Protein AF-A0A954XS11-F1 (afdb_monomer)

Solvent-accessible surface area (backbone atoms only — not comparable to full-atom values): 9995 Å² total; per-residue (Å²): 137,89,80,83,88,90,86,83,86,83,83,88,81,88,88,78,91,76,84,79,84,72,90,68,81,86,70,76,86,65,77,76,50,71,67,50,45,52,52,48,24,54,48,41,27,51,52,23,61,74,69,65,66,64,67,40,63,63,93,52,41,78,56,59,80,75,51,60,97,74,78,50,47,64,32,32,42,83,58,89,58,48,42,76,80,45,76,45,50,32,31,74,73,72,75,58,48,94,88,48,96,40,32,35,61,68,58,45,48,55,54,48,31,55,46,34,66,79,39,62,81,39,23,32,24,26,35,40,65,58,99,55,37,35,30,37,27,37,28,38,73,48,78,80,78,73,75,76,79,71,75,85,82,76,83,78,93,129

Mean predicted aligned error: 15.3 Å

Sequence (158 aa):
MHQSCLLGRPAATSSPLLVWRLGGTLHTTGMMSLEQIVALNAKIAAEARQAGTEPYVPRCADEVDDYPPFPFPNLGQVPTGYEVTDRFFVDKTGLGRSSEPALTIEQFRTLLYDHITDHPDHAFAIVEEGPFQVVVGALRRVREDVEHILGDGSHPDV

Foldseek 3Di:
DDDDDDDDDDDDDDDDDDDDPDPDDPPPPDFDDPVRQLVVLVVLLVVCVVVVPDFAQDQALVVLVVDDLDPTAANSADDPQKDFPDKAKAFPVQPDDPPDPHDHSVRVSVVSSVCCVVPNQWTWHFNGDDPGITIITTIHGHPPPPPPPPPPPDDDDD

Secondary structure (DSSP, 8-state):
---------------------------------HHHHHHHHHHHHHHHHHHTPPPB--S-GGGGGG--S--S-B-SSPPTTEEEEEEEEEESSS---TTSSSBPHHHHHHHHHHHHHH-TT-EEEEEEE-SSEEEEEEEEEPP---------------

Nearest PDB structures (foldseek):
  1kvd-assembly1_B  TM=2.793E-01  e=3.039E+00  Millerozyma farinosa
  8qsz-assembly1_A  TM=2.306E-01  e=6.823E+00  Schizosaccharomyces pombe

Radius of gyration: 25.41 Å; Cα contacts (8 Å, |Δi|>4): 194; chains: 1; bounding box: 68×74×72 Å

Structure (mmCIF, N/CA/C/O backbone):
data_AF-A0A954XS11-F1
#
_entry.id   AF-A0A954XS11-F1
#
loop_
_atom_site.group_PDB
_atom_site.id
_atom_site.type_symbol
_atom_site.label_atom_id
_atom_site.label_alt_id
_atom_site.label_comp_id
_atom_site.label_asym_id
_atom_site.label_entity_id
_atom_site.label_seq_id
_atom_site.pdbx_PDB_ins_code
_atom_site.Cartn_x
_atom_site.Cartn_y
_atom_site.Cartn_z
_atom_site.occupancy
_atom_site.B_iso_or_equiv
_atom_site.auth_seq_id
_atom_site.auth_comp_id
_atom_site.auth_asym_id
_atom_site.auth_atom_id
_atom_site.pdbx_PDB_model_num
ATOM 1 N N . MET A 1 1 ? 12.325 7.626 -43.465 1.00 42.88 1 MET A N 1
ATOM 2 C CA . MET A 1 1 ? 11.854 8.978 -43.839 1.00 42.88 1 MET A CA 1
ATOM 3 C C . MET A 1 1 ? 11.053 9.482 -42.636 1.00 42.88 1 MET A C 1
ATOM 5 O O . MET A 1 1 ? 9.934 9.035 -42.483 1.00 42.88 1 MET A O 1
ATOM 9 N N . HIS A 1 2 ? 11.597 10.092 -41.578 1.00 44.56 2 HIS A N 1
ATOM 10 C CA . HIS A 1 2 ? 12.439 11.293 -41.428 1.00 44.56 2 HIS A CA 1
ATOM 11 C C . HIS A 1 2 ? 11.833 12.573 -42.034 1.00 44.56 2 HIS A C 1
ATOM 13 O O . HIS A 1 2 ? 12.048 12.841 -43.210 1.00 44.56 2 HIS A O 1
ATOM 19 N N . GLN A 1 3 ? 11.131 13.344 -41.193 1.00 45.38 3 GLN A N 1
ATOM 20 C CA . GLN A 1 3 ? 10.975 14.814 -41.191 1.00 45.38 3 GLN A CA 1
ATOM 21 C C . GLN A 1 3 ? 10.683 15.198 -39.719 1.00 45.38 3 GLN A C 1
ATOM 23 O O . GLN A 1 3 ? 9.683 14.744 -39.177 1.00 45.38 3 GLN A O 1
ATOM 28 N N . SER A 1 4 ? 11.648 15.698 -38.931 1.00 46.12 4 SER A N 1
ATOM 29 C CA . SER A 1 4 ? 12.120 17.101 -38.799 1.00 46.12 4 SER A CA 1
ATOM 30 C C . SER A 1 4 ? 10.979 18.077 -38.477 1.00 46.12 4 SER A C 1
ATOM 32 O O . SER A 1 4 ? 10.102 18.260 -39.308 1.00 46.12 4 SER A O 1
ATOM 34 N N . CYS A 1 5 ? 10.850 18.574 -37.238 1.00 40.94 5 CYS A N 1
ATOM 35 C CA . CYS A 1 5 ? 11.607 19.672 -36.588 1.00 40.94 5 CYS A CA 1
ATOM 36 C C . CYS A 1 5 ? 11.342 21.064 -37.190 1.00 40.94 5 CYS A C 1
ATOM 38 O O . CYS A 1 5 ? 11.374 21.185 -38.409 1.00 40.94 5 CYS A O 1
ATOM 40 N N . LEU A 1 6 ? 11.263 22.079 -36.295 1.00 43.34 6 LEU A N 1
ATOM 41 C CA . LEU A 1 6 ? 11.177 23.556 -36.476 1.00 43.34 6 LEU A CA 1
ATOM 42 C C . LEU A 1 6 ? 9.751 24.112 -36.258 1.00 43.34 6 LEU A C 1
ATOM 44 O O . LEU A 1 6 ? 8.813 23.562 -36.807 1.00 43.34 6 LEU A O 1
ATOM 48 N N . LEU A 1 7 ? 9.435 25.178 -35.509 1.00 42.59 7 LEU A N 1
ATOM 49 C CA . LEU A 1 7 ? 10.075 26.259 -34.727 1.00 42.59 7 LEU A CA 1
ATOM 50 C C . LEU A 1 7 ? 8.954 26.748 -33.756 1.00 42.59 7 LEU A C 1
ATOM 52 O O . LEU A 1 7 ? 7.784 26.550 -34.047 1.00 42.59 7 LEU A O 1
ATOM 56 N N . GLY A 1 8 ? 9.163 27.364 -32.595 1.00 39.72 8 GLY A N 1
ATOM 57 C CA . GLY A 1 8 ? 10.029 28.500 -32.330 1.00 39.72 8 GLY A CA 1
ATOM 58 C C . GLY A 1 8 ? 9.755 29.068 -30.929 1.00 39.72 8 GLY A C 1
ATOM 59 O O . GLY A 1 8 ? 8.632 29.056 -30.429 1.00 39.72 8 GLY A O 1
ATOM 60 N N . ARG A 1 9 ? 10.823 29.555 -30.299 1.00 49.69 9 ARG A N 1
ATOM 61 C CA . ARG A 1 9 ? 10.798 30.363 -29.073 1.00 49.69 9 ARG A CA 1
ATOM 62 C C . ARG A 1 9 ? 10.402 31.799 -29.423 1.00 49.69 9 ARG A C 1
ATOM 64 O O . ARG A 1 9 ? 10.846 32.294 -30.458 1.00 49.69 9 ARG A O 1
ATOM 71 N N . PRO A 1 10 ? 9.746 32.513 -28.502 1.00 49.75 10 PRO A N 1
ATOM 72 C CA . PRO A 1 10 ? 10.093 33.915 -28.306 1.00 49.75 10 PRO A CA 1
ATOM 73 C C . PRO A 1 10 ? 10.616 34.208 -26.897 1.00 49.75 10 PRO A C 1
ATOM 75 O O . PRO A 1 10 ? 10.339 33.515 -25.920 1.00 49.75 10 PRO A O 1
ATOM 78 N N . ALA A 1 11 ? 11.466 35.230 -26.869 1.00 40.94 11 ALA A N 1
ATOM 79 C CA . ALA A 1 11 ? 12.272 35.701 -25.761 1.00 40.94 11 ALA A CA 1
ATOM 80 C C . ALA A 1 11 ? 11.508 36.630 -24.801 1.00 40.94 11 ALA A C 1
ATOM 82 O O . ALA A 1 11 ? 10.435 37.147 -25.100 1.00 40.94 11 ALA A O 1
ATOM 83 N N . ALA A 1 12 ? 12.136 36.827 -23.644 1.00 45.06 12 ALA A N 1
ATOM 84 C CA . ALA A 1 12 ? 11.700 37.587 -22.484 1.00 45.06 12 ALA A CA 1
ATOM 85 C C . ALA A 1 12 ? 11.483 39.094 -22.718 1.00 45.06 12 ALA A C 1
ATOM 87 O O . ALA A 1 12 ? 12.236 39.733 -23.444 1.00 45.06 12 ALA A O 1
ATOM 88 N N . THR A 1 13 ? 10.528 39.660 -21.975 1.00 41.72 13 THR A N 1
ATOM 89 C CA . THR A 1 13 ? 10.452 41.063 -21.509 1.00 41.72 13 THR A CA 1
ATOM 90 C C . THR A 1 13 ? 9.597 41.048 -20.226 1.00 41.72 13 THR A C 1
ATOM 92 O O . THR A 1 13 ? 8.490 40.533 -20.240 1.00 41.72 13 THR A O 1
ATOM 95 N N . SER A 1 14 ? 10.178 41.236 -19.038 1.00 38.34 14 SER A N 1
ATOM 96 C CA . SER A 1 14 ? 10.451 42.497 -18.319 1.00 38.34 14 SER A CA 1
ATOM 97 C C . SER A 1 14 ? 9.292 42.972 -17.420 1.00 38.34 14 SER A C 1
ATOM 99 O O . SER A 1 14 ? 8.182 43.176 -17.902 1.00 38.34 14 SER A O 1
ATOM 101 N N . SER A 1 15 ? 9.633 43.263 -16.150 1.00 40.88 15 SER A N 1
ATOM 102 C CA . SER A 1 15 ? 8.860 43.902 -15.051 1.00 40.88 15 SER A CA 1
ATOM 103 C C . SER A 1 15 ? 8.294 42.971 -13.963 1.00 40.88 15 SER A C 1
ATOM 105 O O . SER A 1 15 ? 7.847 41.870 -14.262 1.00 40.88 15 SER A O 1
ATOM 107 N N . PRO A 1 16 ? 8.163 43.447 -12.710 1.00 45.38 16 PRO A N 1
ATOM 108 C CA . PRO A 1 16 ? 9.193 44.049 -11.867 1.00 45.38 16 PRO A CA 1
ATOM 109 C C . PRO A 1 16 ? 9.366 43.276 -10.540 1.00 45.38 16 PRO A C 1
ATOM 111 O O . PRO A 1 16 ? 8.488 42.545 -10.088 1.00 45.38 16 PRO A O 1
ATOM 114 N N . LEU A 1 17 ? 10.523 43.475 -9.904 1.00 42.81 17 LEU A N 1
ATOM 115 C CA . LEU A 1 17 ? 10.879 42.970 -8.577 1.00 42.81 17 LEU A CA 1
ATOM 116 C C . LEU A 1 17 ? 9.853 43.414 -7.521 1.00 42.81 17 LEU A C 1
ATOM 118 O O . LEU A 1 17 ? 9.879 44.558 -7.068 1.00 42.81 17 LEU A O 1
ATOM 122 N N . LEU A 1 18 ? 8.981 42.496 -7.096 1.00 38.34 18 LEU A N 1
ATOM 123 C CA . LEU A 1 18 ? 8.218 42.646 -5.863 1.00 38.34 18 LEU A CA 1
ATOM 124 C C . LEU A 1 18 ? 9.068 42.088 -4.716 1.00 38.34 18 LEU A C 1
ATOM 126 O O . LEU A 1 18 ? 9.217 40.877 -4.553 1.00 38.34 18 LEU A O 1
ATOM 130 N N . VAL A 1 19 ? 9.658 42.993 -3.938 1.00 43.06 19 VAL A N 1
ATOM 131 C CA . VAL A 1 19 ? 10.283 42.674 -2.654 1.00 43.06 19 VAL A CA 1
ATOM 132 C C . VAL A 1 19 ? 9.175 42.202 -1.706 1.00 43.06 19 VAL A C 1
ATOM 134 O O . VAL A 1 19 ? 8.378 42.991 -1.204 1.00 43.06 19 VAL A O 1
ATOM 137 N N . TRP A 1 20 ? 9.100 40.893 -1.476 1.00 38.66 20 TRP A N 1
ATOM 138 C CA . TRP A 1 20 ? 8.335 40.341 -0.364 1.00 38.66 20 TRP A CA 1
ATOM 139 C C . TRP A 1 20 ? 9.215 40.383 0.877 1.00 38.66 20 TRP A C 1
ATOM 141 O O . TRP A 1 20 ? 10.106 39.562 1.080 1.00 38.66 20 TRP A O 1
ATOM 151 N N . ARG A 1 21 ? 8.964 41.385 1.716 1.00 46.41 21 ARG A N 1
ATOM 152 C CA . ARG A 1 21 ? 9.466 41.434 3.085 1.00 46.41 21 ARG A CA 1
ATOM 153 C C . ARG A 1 21 ? 8.590 40.509 3.930 1.00 46.41 21 ARG A C 1
ATOM 155 O O . ARG A 1 21 ? 7.605 40.957 4.504 1.00 46.41 21 ARG A O 1
ATOM 162 N N . LEU A 1 22 ? 8.936 39.226 4.000 1.00 45.00 22 LEU A N 1
ATOM 163 C CA . LEU A 1 22 ? 8.368 38.315 4.994 1.00 45.00 22 LEU A CA 1
ATOM 164 C C . LEU A 1 22 ? 9.330 38.222 6.176 1.00 45.00 22 LEU A C 1
ATOM 166 O O . LEU A 1 22 ? 10.255 37.418 6.208 1.00 45.00 22 LEU A O 1
ATOM 170 N N . GLY A 1 23 ? 9.088 39.092 7.158 1.00 47.12 23 GLY A N 1
ATOM 171 C CA . GLY A 1 23 ? 9.365 38.733 8.539 1.00 47.12 23 GLY A CA 1
ATOM 172 C C . GLY A 1 23 ? 8.437 37.577 8.891 1.00 47.12 23 GLY A C 1
ATOM 173 O O . GLY A 1 23 ? 7.223 37.746 8.928 1.00 47.12 23 GLY A O 1
ATOM 174 N N . GLY A 1 24 ? 9.010 36.397 9.075 1.00 38.31 24 GLY A N 1
ATOM 175 C CA . GLY A 1 24 ? 8.284 35.188 9.416 1.00 38.31 24 GLY A CA 1
ATOM 176 C C . GLY A 1 24 ? 9.252 34.243 10.091 1.00 38.31 24 GLY A C 1
ATOM 177 O O . GLY A 1 24 ? 10.121 33.669 9.447 1.00 38.31 24 GLY A O 1
ATOM 178 N N . THR A 1 25 ? 9.138 34.191 11.410 1.00 41.75 25 THR A N 1
ATOM 179 C CA . THR A 1 25 ? 9.797 33.287 12.344 1.00 41.75 25 THR A CA 1
ATOM 180 C C . THR A 1 25 ? 10.091 31.927 11.712 1.00 41.75 25 THR A C 1
ATOM 182 O O . THR A 1 25 ? 9.181 31.276 11.199 1.00 41.75 25 THR A O 1
ATOM 185 N N . LEU A 1 26 ? 11.349 31.485 11.789 1.00 39.47 26 LEU A N 1
ATOM 186 C CA . LEU A 1 26 ? 11.725 30.091 11.572 1.00 39.47 26 LEU A CA 1
ATOM 187 C C . LEU A 1 26 ? 11.013 29.252 12.644 1.00 39.47 26 LEU A C 1
ATOM 189 O O . LEU A 1 26 ? 11.550 29.029 13.726 1.00 39.47 26 LEU A O 1
ATOM 193 N N . HIS A 1 27 ? 9.775 28.835 12.381 1.00 49.06 27 HIS A N 1
ATOM 194 C CA . HIS A 1 27 ? 9.211 27.692 13.075 1.00 49.06 27 HIS A CA 1
ATOM 195 C C . HIS A 1 27 ? 10.012 26.499 12.581 1.00 49.06 27 HIS A C 1
ATOM 197 O O . HIS A 1 27 ? 9.877 26.080 11.435 1.00 49.06 27 HIS A O 1
ATOM 203 N N . THR A 1 28 ? 10.895 26.005 13.443 1.00 45.81 28 THR A N 1
ATOM 204 C CA . THR A 1 28 ? 11.429 24.653 13.368 1.00 45.81 28 THR A CA 1
ATOM 205 C C . THR A 1 28 ? 10.275 23.730 12.995 1.00 45.81 28 THR A C 1
ATOM 207 O O . THR A 1 28 ? 9.363 23.542 13.800 1.00 45.81 28 THR A O 1
ATOM 210 N N . THR A 1 29 ? 10.284 23.219 11.763 1.00 51.91 29 THR A N 1
ATOM 211 C CA . THR A 1 29 ? 9.377 22.186 11.255 1.00 51.91 29 THR A CA 1
ATOM 212 C C . THR A 1 29 ? 9.696 20.900 12.012 1.00 51.91 29 THR A C 1
ATOM 214 O O . THR A 1 29 ? 10.378 20.004 11.526 1.00 51.91 29 THR A O 1
ATOM 217 N N . GLY A 1 30 ? 9.331 20.895 13.290 1.00 50.38 30 GLY A N 1
ATOM 218 C CA . GLY A 1 30 ? 9.521 19.794 14.206 1.00 50.38 30 GLY A CA 1
ATOM 219 C C . GLY A 1 30 ? 8.609 18.664 13.775 1.00 50.38 30 GLY A C 1
ATOM 220 O O . GLY A 1 30 ? 7.439 18.891 13.471 1.00 50.38 30 GLY A O 1
ATOM 221 N N . MET A 1 31 ? 9.189 17.470 13.716 1.00 55.75 31 MET A N 1
ATOM 222 C CA . MET A 1 31 ? 8.504 16.198 13.531 1.00 55.75 31 MET A CA 1
ATOM 223 C C . MET A 1 31 ? 7.121 16.212 14.190 1.00 55.75 31 MET A C 1
ATOM 225 O O . MET A 1 31 ? 7.004 16.573 15.363 1.00 55.75 31 MET A O 1
ATOM 229 N N . MET A 1 32 ? 6.087 15.823 13.438 1.00 59.41 32 MET A N 1
ATOM 230 C CA . MET A 1 32 ? 4.772 15.582 14.028 1.00 59.41 32 MET A CA 1
ATOM 231 C C . MET A 1 32 ? 4.930 14.607 15.202 1.00 59.41 32 MET A C 1
ATOM 233 O O . MET A 1 32 ? 5.632 13.603 15.082 1.00 59.41 32 MET A O 1
ATOM 237 N N . SER A 1 33 ? 4.302 14.911 16.337 1.00 76.88 33 SER A N 1
ATOM 238 C CA . SER A 1 33 ? 4.237 13.993 17.477 1.00 76.88 33 SER A CA 1
ATOM 239 C C . SER A 1 33 ? 3.600 12.671 17.038 1.00 76.88 33 SER A C 1
ATOM 241 O O . SER A 1 33 ? 2.735 12.655 16.159 1.00 76.88 33 SER A O 1
ATOM 243 N N . LEU A 1 34 ? 3.966 11.561 17.683 1.00 72.31 34 LEU A N 1
ATOM 244 C CA . LEU A 1 34 ? 3.318 10.263 17.474 1.00 72.31 34 LEU A CA 1
ATOM 245 C C . LEU A 1 34 ? 1.790 10.370 17.609 1.00 72.31 34 LEU A C 1
ATOM 247 O O . LEU A 1 34 ? 1.057 9.806 16.807 1.00 72.31 34 LEU A O 1
ATOM 251 N N . GLU A 1 35 ? 1.307 11.165 18.565 1.00 73.19 35 GLU A N 1
ATOM 252 C CA . GLU A 1 35 ? -0.124 11.424 18.760 1.00 73.19 35 GLU A CA 1
ATOM 253 C C . GLU A 1 35 ? -0.765 12.107 17.546 1.00 73.19 35 GLU A C 1
ATOM 255 O O . GLU A 1 35 ? -1.906 11.816 17.197 1.00 73.19 35 GLU A O 1
ATOM 260 N N . GLN A 1 36 ? -0.024 12.986 16.865 1.00 77.38 36 GLN A N 1
ATOM 261 C CA . GLN A 1 36 ? -0.488 13.641 15.643 1.00 77.38 36 GLN A CA 1
ATOM 262 C C . GLN A 1 36 ? -0.522 12.662 14.468 1.00 77.38 36 GLN A C 1
ATOM 264 O O . GLN A 1 36 ? -1.454 12.727 13.674 1.00 77.38 36 GLN A O 1
ATOM 269 N N . ILE A 1 37 ? 0.434 11.730 14.379 1.00 71.88 37 ILE A N 1
ATOM 270 C CA . ILE A 1 37 ? 0.434 10.659 13.368 1.00 71.88 37 ILE A CA 1
ATOM 271 C C . ILE A 1 37 ? -0.758 9.719 13.594 1.00 71.88 37 ILE A C 1
ATOM 273 O O . ILE A 1 37 ? -1.480 9.391 12.655 1.00 71.88 37 ILE A O 1
ATOM 277 N N . VAL A 1 38 ? -1.019 9.335 14.846 1.00 76.44 38 VAL A N 1
ATOM 278 C CA . VAL A 1 38 ? -2.184 8.512 15.208 1.00 76.44 38 VAL A CA 1
ATOM 279 C C . VAL A 1 38 ? -3.490 9.247 14.892 1.00 76.44 38 VAL A C 1
ATOM 281 O O . VAL A 1 38 ? -4.378 8.676 14.262 1.00 76.44 38 VAL A O 1
ATOM 284 N N . ALA A 1 39 ? -3.604 10.525 15.266 1.00 78.88 39 ALA A N 1
ATOM 285 C CA . ALA A 1 39 ? -4.785 11.337 14.975 1.00 78.88 39 ALA A CA 1
ATOM 286 C C . ALA A 1 39 ? -5.000 11.540 13.465 1.00 78.88 39 ALA A C 1
ATOM 288 O O . ALA A 1 39 ? -6.140 11.533 13.000 1.00 78.88 39 ALA A O 1
ATOM 289 N N . LEU A 1 40 ? -3.917 11.690 12.697 1.00 79.19 40 LEU A N 1
ATOM 290 C CA . LEU A 1 40 ? -3.965 11.800 11.243 1.00 79.19 40 LEU A CA 1
ATOM 291 C C . LEU A 1 40 ? -4.497 10.510 10.609 1.00 79.19 40 LEU A C 1
ATOM 293 O O . LEU A 1 40 ? -5.443 10.577 9.829 1.00 79.19 40 LEU A O 1
ATOM 297 N N . ASN A 1 41 ? -3.961 9.348 10.992 1.00 75.75 41 ASN A N 1
ATOM 298 C CA . ASN A 1 41 ? -4.443 8.057 10.493 1.00 75.75 41 ASN A CA 1
ATOM 299 C C . ASN A 1 41 ? -5.914 7.821 10.865 1.00 75.75 41 ASN A C 1
ATOM 301 O O . ASN A 1 41 ? -6.709 7.440 10.009 1.00 75.75 41 ASN A O 1
ATOM 305 N N . ALA A 1 42 ? -6.315 8.146 12.099 1.00 76.81 42 ALA A N 1
ATOM 306 C CA . ALA A 1 42 ? -7.709 8.044 12.528 1.00 76.81 42 ALA A CA 1
ATOM 307 C C . ALA A 1 42 ? -8.649 8.933 11.694 1.00 76.81 42 ALA A C 1
ATOM 309 O O . ALA A 1 42 ? -9.761 8.522 11.354 1.00 76.81 42 ALA A O 1
ATOM 310 N N . LYS A 1 43 ? -8.203 10.142 11.337 1.00 81.06 43 LYS A N 1
ATOM 311 C CA . LYS A 1 43 ? -8.961 11.053 10.477 1.00 81.06 43 LYS A CA 1
ATOM 312 C C . LYS A 1 43 ? -9.095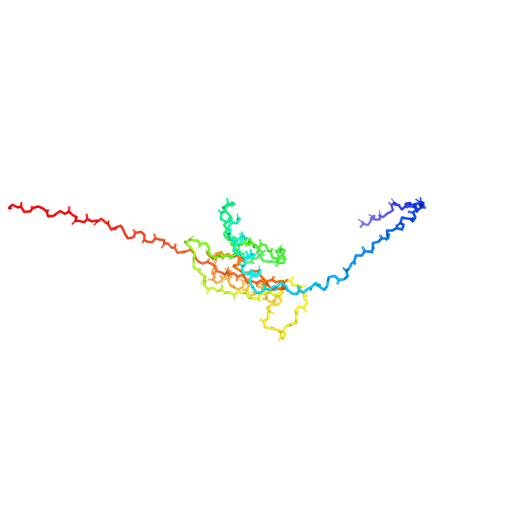 10.505 9.054 1.00 81.06 43 LYS A C 1
ATOM 314 O O . LYS A 1 43 ? -10.214 10.444 8.553 1.00 81.06 43 LYS A O 1
ATOM 319 N N . ILE A 1 44 ? -7.993 10.066 8.444 1.00 79.06 44 ILE A N 1
ATOM 320 C CA . ILE A 1 44 ? -7.989 9.468 7.097 1.00 79.06 44 ILE A CA 1
ATOM 321 C C . ILE A 1 44 ? -8.934 8.266 7.055 1.00 79.06 44 ILE A C 1
ATOM 323 O O . ILE A 1 44 ? -9.754 8.134 6.152 1.00 79.06 44 ILE A O 1
ATOM 327 N N . ALA A 1 45 ? -8.883 7.431 8.089 1.00 73.31 45 ALA A N 1
ATOM 328 C CA . ALA A 1 45 ? -9.724 6.258 8.212 1.00 73.31 45 ALA A CA 1
ATOM 329 C C . ALA A 1 45 ? -11.220 6.585 8.336 1.00 73.31 45 ALA A C 1
ATOM 331 O O . ALA A 1 45 ? -12.067 5.862 7.803 1.00 73.31 45 ALA A O 1
ATOM 332 N N . ALA A 1 46 ? -11.558 7.679 9.022 1.00 71.44 46 ALA A N 1
ATOM 333 C CA . ALA A 1 46 ? -12.925 8.179 9.093 1.00 71.44 46 ALA A CA 1
ATOM 334 C C . ALA A 1 46 ? -13.401 8.732 7.740 1.00 71.44 46 ALA A C 1
ATOM 336 O O . ALA A 1 46 ? -14.516 8.424 7.321 1.00 71.44 46 ALA A O 1
ATOM 337 N N . GLU A 1 47 ? -12.558 9.498 7.045 1.00 76.88 47 GLU A N 1
ATOM 338 C CA . GLU A 1 47 ? -12.853 10.061 5.721 1.00 76.88 47 GLU A CA 1
ATOM 339 C C . GLU A 1 47 ? -13.035 8.955 4.669 1.00 76.88 47 GLU A C 1
ATOM 341 O O . GLU A 1 47 ? -14.030 8.956 3.946 1.00 76.88 47 GLU A O 1
ATOM 346 N N . ALA A 1 48 ? -12.151 7.953 4.644 1.00 72.44 48 ALA A N 1
ATOM 347 C CA . ALA A 1 48 ? -12.251 6.803 3.747 1.00 72.44 48 ALA A CA 1
A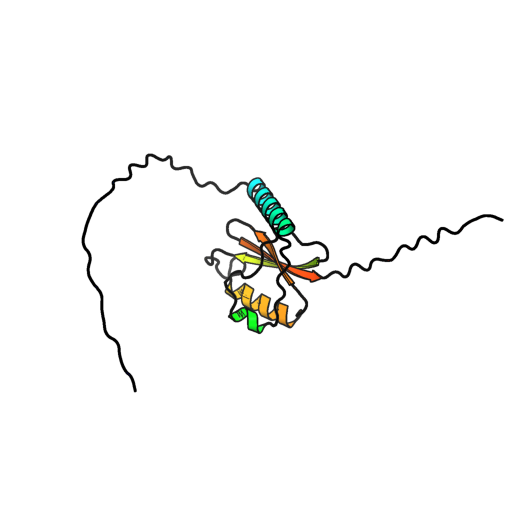TOM 348 C C . ALA A 1 48 ? -13.540 5.998 3.979 1.00 72.44 48 ALA A C 1
ATOM 350 O O . ALA A 1 48 ? -14.216 5.609 3.026 1.00 72.44 48 ALA A O 1
ATOM 351 N N . ARG A 1 49 ? -13.935 5.807 5.246 1.00 71.50 49 ARG A N 1
ATOM 352 C CA . ARG A 1 49 ? -15.201 5.144 5.594 1.00 71.50 49 ARG A CA 1
ATOM 353 C C . ARG A 1 49 ? -16.415 5.952 5.132 1.00 71.50 49 ARG A C 1
ATOM 355 O 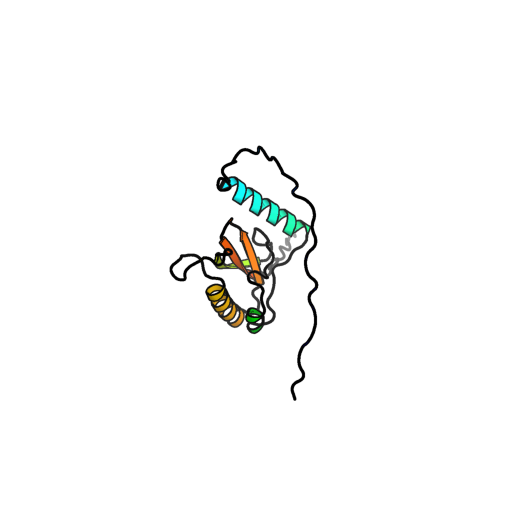O . ARG A 1 49 ? -17.374 5.364 4.646 1.00 71.50 49 ARG A O 1
ATOM 362 N N . GLN A 1 50 ? -16.385 7.278 5.275 1.00 70.94 50 GLN A N 1
ATOM 363 C CA . GLN A 1 50 ? -17.463 8.154 4.798 1.00 70.94 50 GLN A CA 1
ATOM 364 C C . GLN A 1 50 ? -17.567 8.170 3.271 1.00 70.94 50 GLN A C 1
ATOM 366 O O . GLN A 1 50 ? -18.671 8.232 2.737 1.00 70.94 50 GLN A O 1
ATOM 371 N N . ALA A 1 51 ? -16.432 8.092 2.577 1.00 74.25 51 ALA A N 1
ATOM 372 C CA . ALA A 1 51 ? -16.369 8.048 1.122 1.00 74.25 51 ALA A CA 1
ATOM 373 C C . ALA A 1 51 ? -16.720 6.670 0.531 1.00 74.25 51 ALA A C 1
ATOM 375 O O . ALA A 1 51 ? -16.904 6.566 -0.679 1.00 74.25 51 ALA A O 1
ATOM 376 N N . GLY A 1 52 ? -16.818 5.623 1.360 1.00 75.50 52 GLY A N 1
ATOM 377 C CA . GLY A 1 52 ? -17.015 4.251 0.889 1.00 75.50 52 GLY A CA 1
ATOM 378 C C . GLY A 1 52 ? -15.819 3.732 0.089 1.00 75.50 52 GLY A C 1
ATOM 379 O O . GLY A 1 52 ? -16.002 2.944 -0.833 1.00 75.50 52 GLY A O 1
ATOM 380 N N . THR A 1 53 ? -14.607 4.204 0.398 1.00 81.19 53 THR A N 1
ATOM 381 C CA . THR A 1 53 ? -13.393 3.799 -0.314 1.00 81.19 53 THR A CA 1
ATOM 382 C C . THR A 1 53 ? -13.094 2.330 -0.029 1.00 81.19 53 THR A C 1
ATOM 384 O O . THR A 1 53 ? -12.869 1.944 1.119 1.00 81.19 53 THR A O 1
ATOM 387 N N . GLU A 1 54 ? -13.079 1.511 -1.076 1.00 83.62 54 GLU A N 1
ATOM 388 C CA . GLU A 1 54 ? -12.780 0.083 -0.981 1.00 83.62 54 GLU A CA 1
ATOM 389 C C . GLU A 1 54 ? -11.285 -0.195 -1.211 1.00 83.62 54 GLU A C 1
ATOM 391 O O . GLU A 1 54 ? -10.624 0.568 -1.921 1.00 83.62 54 GLU A O 1
ATOM 396 N N . PRO A 1 55 ? -10.733 -1.281 -0.636 1.00 86.94 55 PRO A N 1
ATOM 397 C CA . PRO A 1 55 ? -9.429 -1.807 -1.024 1.00 86.94 55 PRO A CA 1
ATOM 398 C C . PRO A 1 55 ? -9.320 -2.023 -2.529 1.00 86.94 55 PRO A C 1
ATOM 400 O O . PRO A 1 55 ? -10.266 -2.465 -3.179 1.00 86.94 55 PRO A O 1
ATOM 403 N N . TYR A 1 56 ? -8.141 -1.763 -3.077 1.00 88.56 56 TYR A N 1
ATOM 404 C CA . 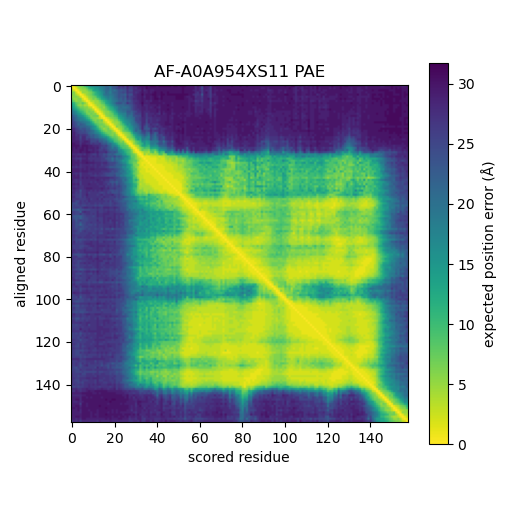TYR A 1 56 ? -7.899 -1.952 -4.496 1.00 88.56 56 TYR A CA 1
ATOM 405 C C . TYR A 1 56 ? -7.584 -3.420 -4.798 1.00 88.56 56 TYR A C 1
ATOM 407 O O . TYR A 1 56 ? -6.704 -4.000 -4.171 1.00 88.56 56 TYR A O 1
ATOM 415 N N . VAL A 1 57 ? -8.281 -4.017 -5.763 1.00 87.38 57 VAL A 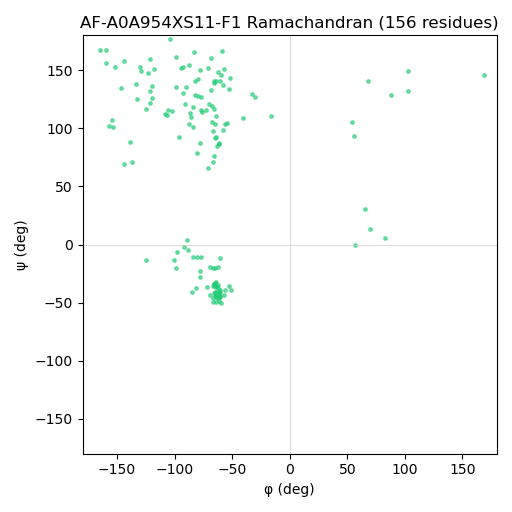N 1
ATOM 416 C CA . VAL A 1 57 ? -8.056 -5.402 -6.203 1.00 87.38 57 VAL A CA 1
ATOM 417 C C . VAL A 1 57 ? -7.369 -5.370 -7.573 1.00 87.38 57 VAL A C 1
ATOM 419 O O . VAL A 1 57 ? -8.009 -4.944 -8.540 1.00 87.38 57 VAL A O 1
ATOM 422 N N . PRO A 1 58 ? -6.092 -5.783 -7.673 1.00 86.94 58 PRO A N 1
ATOM 423 C CA . PRO A 1 58 ? -5.385 -5.904 -8.942 1.00 86.94 58 PRO A CA 1
ATOM 424 C C . PRO A 1 58 ? -6.090 -6.890 -9.869 1.00 86.94 58 PRO A C 1
ATOM 426 O O . PRO A 1 58 ? -6.632 -7.897 -9.417 1.00 86.94 58 PRO A O 1
ATOM 429 N N . ARG A 1 59 ? -6.064 -6.634 -11.179 1.00 84.12 59 ARG A N 1
ATOM 430 C CA . ARG A 1 59 ? -6.645 -7.569 -12.158 1.00 84.12 59 ARG A CA 1
ATOM 431 C C . ARG A 1 59 ? -5.695 -8.711 -12.492 1.00 84.12 59 ARG A C 1
ATOM 433 O O . ARG A 1 59 ? -6.147 -9.829 -12.727 1.00 84.12 59 ARG A O 1
ATOM 440 N N . CYS A 1 60 ? -4.400 -8.414 -12.564 1.00 82.69 60 CYS A N 1
ATOM 441 C CA . CYS A 1 60 ? -3.327 -9.372 -12.816 1.00 82.69 60 CYS A CA 1
ATOM 442 C C . CYS A 1 60 ? -1.975 -8.811 -12.350 1.00 82.69 60 CYS A C 1
ATOM 444 O O . CYS A 1 60 ? -1.850 -7.620 -12.066 1.00 82.69 60 CYS A O 1
ATOM 446 N N . ALA A 1 61 ? -0.957 -9.673 -12.285 1.00 83.81 61 ALA A N 1
ATOM 447 C CA . ALA A 1 61 ? 0.388 -9.286 -11.862 1.00 83.81 61 ALA A CA 1
ATOM 448 C C . ALA A 1 61 ? 1.060 -8.304 -12.843 1.00 83.81 61 ALA A C 1
ATOM 450 O O . ALA A 1 61 ? 1.739 -7.382 -12.402 1.00 83.81 61 ALA A O 1
ATOM 451 N N . ASP A 1 62 ? 0.803 -8.423 -14.152 1.00 85.50 62 ASP A N 1
ATOM 452 C CA . ASP A 1 62 ? 1.351 -7.508 -15.172 1.00 85.50 62 ASP A CA 1
ATOM 453 C C . ASP A 1 62 ? 0.893 -6.046 -14.998 1.00 85.50 62 ASP A C 1
ATOM 455 O O . ASP A 1 62 ? 1.536 -5.130 -15.497 1.00 85.50 62 ASP A O 1
ATOM 459 N N . GLU A 1 63 ? -0.195 -5.795 -14.258 1.00 85.62 63 GLU A N 1
ATOM 460 C CA . GLU A 1 63 ? -0.671 -4.432 -13.978 1.00 85.62 63 GLU A CA 1
ATOM 461 C C . GLU A 1 63 ? 0.332 -3.630 -13.120 1.00 85.62 63 GLU A C 1
ATOM 463 O O . GLU A 1 63 ? 0.326 -2.399 -13.129 1.00 85.62 63 GLU A O 1
ATOM 468 N N . VAL A 1 64 ? 1.233 -4.320 -12.406 1.00 82.81 64 VAL A N 1
ATOM 469 C CA . VAL A 1 64 ? 2.220 -3.712 -11.500 1.00 82.81 64 VAL A CA 1
ATOM 470 C C . VAL A 1 64 ? 3.230 -2.821 -12.229 1.00 82.81 64 VAL A C 1
ATOM 472 O O . VAL A 1 64 ? 3.677 -1.818 -11.660 1.00 82.81 64 VAL A O 1
ATOM 475 N N . ASP A 1 65 ? 3.580 -3.142 -13.476 1.00 82.19 65 ASP A N 1
ATOM 476 C CA . ASP A 1 65 ? 4.567 -2.382 -14.254 1.00 82.19 65 ASP A CA 1
ATOM 477 C C . ASP A 1 65 ? 4.090 -0.955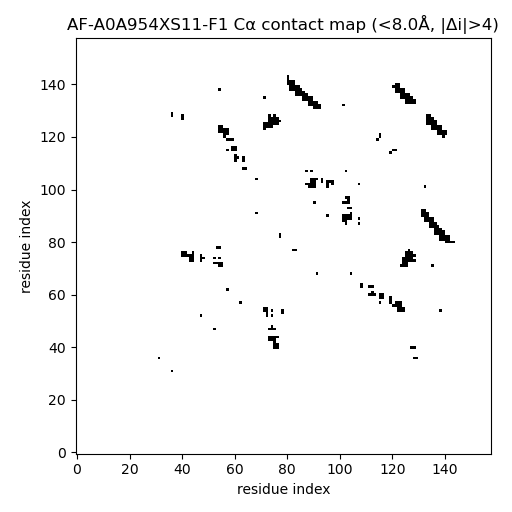 -14.569 1.00 82.19 65 ASP A C 1
ATOM 479 O O . ASP A 1 65 ? 4.882 -0.003 -14.545 1.00 82.19 65 ASP A O 1
ATOM 483 N N . ASP A 1 66 ? 2.781 -0.797 -14.776 1.00 84.19 66 ASP A N 1
ATOM 484 C CA . ASP A 1 66 ? 2.135 0.466 -15.137 1.00 84.19 66 ASP A CA 1
ATOM 485 C C . ASP A 1 66 ? 1.716 1.308 -13.921 1.00 84.19 66 ASP A C 1
ATOM 487 O O . ASP A 1 66 ? 1.250 2.445 -14.071 1.00 84.19 66 ASP A O 1
ATOM 491 N N . TYR A 1 67 ? 1.876 0.794 -12.697 1.00 81.31 67 TYR A N 1
ATOM 492 C CA . TYR A 1 67 ? 1.430 1.517 -11.514 1.00 81.31 67 TYR A CA 1
ATOM 493 C C . TYR A 1 67 ? 2.216 2.816 -11.285 1.00 81.31 67 TYR A C 1
ATOM 495 O O . TYR A 1 67 ? 3.448 2.845 -11.392 1.00 81.31 67 TYR A O 1
ATOM 503 N N . PRO A 1 68 ? 1.549 3.908 -10.857 1.00 80.94 68 PRO A N 1
ATOM 504 C CA . PRO A 1 68 ? 2.249 4.973 -10.149 1.00 80.94 68 PRO A CA 1
ATOM 505 C C . PRO A 1 68 ? 2.910 4.403 -8.875 1.00 80.94 68 PRO A C 1
ATOM 507 O O . PRO A 1 68 ? 2.587 3.296 -8.454 1.00 80.94 68 PRO A O 1
ATOM 510 N N . PRO A 1 69 ? 3.828 5.128 -8.216 1.00 75.69 69 PRO A N 1
ATOM 511 C CA . PRO A 1 69 ? 4.533 4.614 -7.036 1.00 75.69 69 PRO A CA 1
ATOM 512 C C . PRO A 1 69 ? 3.612 4.072 -5.931 1.00 75.69 69 PRO A C 1
ATOM 514 O O . PRO A 1 69 ? 3.942 3.076 -5.297 1.00 75.69 69 PRO A O 1
ATOM 517 N N . PHE A 1 70 ? 2.447 4.701 -5.735 1.00 78.25 70 PHE A N 1
ATOM 518 C CA . PHE A 1 70 ? 1.437 4.294 -4.758 1.00 78.25 70 PHE A CA 1
ATOM 519 C C . PHE A 1 70 ? 0.031 4.431 -5.370 1.00 78.25 70 PHE A C 1
ATOM 521 O O . PHE A 1 70 ? -0.573 5.498 -5.259 1.00 78.25 70 PHE A O 1
ATOM 528 N N . PRO A 1 71 ? -0.490 3.392 -6.051 1.00 82.88 71 PRO A N 1
ATOM 529 C CA . PRO A 1 71 ? -1.834 3.409 -6.637 1.00 82.88 71 PRO A CA 1
ATOM 530 C C . PRO A 1 71 ? -2.936 3.117 -5.609 1.00 82.88 71 PRO A C 1
ATOM 532 O O . PRO A 1 71 ? -4.119 3.255 -5.915 1.00 82.88 71 PRO A O 1
ATOM 535 N N . PHE A 1 72 ? -2.565 2.672 -4.406 1.00 88.31 72 PHE A N 1
ATOM 536 C CA . PHE A 1 72 ? -3.510 2.144 -3.432 1.00 88.31 72 PHE A CA 1
ATOM 537 C C . PHE A 1 72 ? -4.246 3.247 -2.675 1.00 88.31 72 PHE A C 1
ATOM 539 O O . PHE A 1 72 ? -3.634 4.245 -2.282 1.00 88.31 72 PHE A O 1
ATOM 546 N N . PRO A 1 73 ? -5.540 3.046 -2.386 1.00 86.56 73 PRO A N 1
ATOM 547 C CA . PRO A 1 73 ? -6.286 3.954 -1.536 1.00 86.56 73 PRO A CA 1
ATOM 548 C C . PRO A 1 73 ? -5.711 3.954 -0.118 1.00 86.56 73 PRO A C 1
ATOM 550 O O . PRO A 1 73 ? -5.355 2.903 0.427 1.00 86.56 73 PRO A O 1
ATOM 553 N N . ASN A 1 74 ? -5.654 5.138 0.496 1.00 88.38 74 ASN A N 1
ATOM 554 C CA . ASN A 1 74 ? -5.328 5.265 1.909 1.00 88.38 74 ASN A CA 1
ATOM 555 C C . ASN A 1 74 ? -6.591 5.112 2.753 1.00 88.38 74 ASN A C 1
ATOM 557 O O . ASN A 1 74 ? -7.477 5.965 2.733 1.00 88.38 74 ASN A O 1
ATOM 561 N N . LEU A 1 75 ? -6.661 3.991 3.469 1.00 85.75 75 LEU A N 1
ATOM 562 C CA . LEU A 1 75 ? -7.774 3.653 4.344 1.00 85.75 75 LEU A CA 1
ATOM 563 C C . LEU A 1 75 ? -7.463 3.941 5.813 1.00 85.75 75 LEU A C 1
ATOM 565 O O . LEU A 1 75 ? -8.386 3.901 6.619 1.00 85.75 75 LEU A O 1
ATOM 569 N N . GLY A 1 76 ? -6.198 4.180 6.183 1.00 82.88 76 GLY A N 1
ATOM 570 C CA . GLY A 1 76 ? -5.742 4.451 7.558 1.00 82.88 76 GLY A CA 1
ATOM 571 C C . GLY A 1 76 ? -6.081 3.375 8.608 1.00 82.88 76 GLY A C 1
ATOM 572 O O . GLY A 1 76 ? -5.778 3.548 9.787 1.00 82.88 76 GLY A O 1
ATOM 573 N N . GLN A 1 77 ? -6.761 2.299 8.205 1.00 82.56 77 GLN A N 1
ATOM 574 C CA . GLN A 1 77 ? -7.160 1.142 8.996 1.00 82.56 77 GLN A CA 1
ATOM 575 C C . GLN A 1 77 ? -7.576 -0.001 8.057 1.00 82.56 77 GLN A C 1
ATOM 577 O O . GLN A 1 77 ? -7.834 0.201 6.869 1.00 82.56 77 GLN A O 1
ATOM 582 N N . VAL A 1 78 ? -7.722 -1.199 8.617 1.00 82.81 78 VAL A N 1
ATOM 583 C CA . VAL A 1 78 ? -8.266 -2.363 7.906 1.00 82.81 78 VAL A CA 1
ATOM 584 C C . VAL A 1 78 ? -9.795 -2.241 7.810 1.00 82.81 78 VAL A C 1
ATOM 586 O O . VAL A 1 78 ? -10.441 -2.036 8.842 1.00 82.81 78 VAL A O 1
ATOM 589 N N . PRO A 1 79 ? -10.401 -2.351 6.614 1.00 81.88 79 PRO A N 1
ATOM 590 C CA . PRO A 1 79 ? -11.853 -2.313 6.473 1.00 81.88 79 PRO A CA 1
ATOM 591 C C . PRO A 1 79 ? -12.522 -3.580 7.021 1.00 81.88 79 PRO A C 1
ATOM 593 O O . PRO A 1 79 ? -11.949 -4.668 7.011 1.00 81.88 79 PRO A O 1
ATOM 596 N N . THR A 1 80 ? -13.767 -3.445 7.480 1.00 83.31 80 THR A N 1
ATOM 597 C CA . THR A 1 80 ? -14.581 -4.574 7.957 1.00 83.31 80 THR A CA 1
ATOM 598 C C . THR A 1 80 ? -14.796 -5.601 6.841 1.00 83.31 80 THR A C 1
ATOM 600 O O . THR A 1 80 ? -15.004 -5.230 5.688 1.00 83.31 80 THR A O 1
ATOM 603 N N . GLY A 1 81 ? -14.744 -6.893 7.181 1.00 85.12 81 GLY A N 1
ATOM 604 C CA . GLY A 1 81 ? -14.847 -7.989 6.208 1.00 85.12 81 GLY A CA 1
ATOM 605 C C . GLY A 1 81 ? -13.530 -8.325 5.501 1.00 85.12 81 GLY A C 1
ATOM 606 O O . GLY A 1 81 ? -13.515 -9.173 4.610 1.00 85.12 81 GLY A O 1
ATOM 607 N N . TYR A 1 82 ? -12.424 -7.691 5.899 1.00 88.25 82 TYR A N 1
ATOM 608 C CA . TYR A 1 82 ? -11.083 -8.005 5.421 1.00 88.25 82 TYR A CA 1
ATOM 609 C C . TYR A 1 82 ? -10.149 -8.353 6.578 1.00 88.25 82 TYR A C 1
ATOM 611 O O . TYR A 1 82 ? -10.249 -7.814 7.678 1.00 88.25 82 TYR A O 1
ATOM 619 N N . GLU A 1 83 ? -9.210 -9.246 6.295 1.00 90.38 83 GLU A N 1
ATOM 620 C CA . GLU A 1 83 ? -8.118 -9.634 7.177 1.00 90.38 83 GLU A CA 1
ATOM 621 C C . GLU A 1 83 ? -6.794 -9.304 6.492 1.00 90.38 83 GLU A C 1
ATOM 623 O O . GLU A 1 83 ? -6.626 -9.561 5.300 1.00 90.38 83 GLU A O 1
ATOM 628 N N . VAL A 1 84 ? -5.852 -8.732 7.241 1.00 91.06 84 VAL A N 1
ATOM 629 C CA . VAL A 1 84 ? -4.504 -8.469 6.728 1.00 91.06 84 VAL A CA 1
ATOM 630 C C . VAL A 1 84 ? -3.722 -9.772 6.721 1.00 91.06 84 VAL A C 1
ATOM 632 O O . VAL A 1 84 ? -3.453 -10.313 7.791 1.00 91.06 84 VAL A O 1
ATOM 635 N N . THR A 1 85 ? -3.336 -10.247 5.538 1.00 91.25 85 THR A N 1
ATOM 636 C CA . THR A 1 85 ? -2.451 -11.412 5.409 1.00 91.25 85 THR A CA 1
ATOM 637 C C . THR A 1 85 ? -0.993 -10.995 5.519 1.00 91.25 85 THR A C 1
ATOM 639 O O . THR A 1 85 ? -0.230 -11.635 6.233 1.00 91.25 85 THR A O 1
ATOM 642 N N . ASP A 1 86 ? -0.636 -9.866 4.897 1.00 92.38 86 ASP A N 1
ATOM 643 C CA . ASP A 1 86 ? 0.742 -9.384 4.809 1.00 92.38 86 ASP A CA 1
ATOM 644 C C . ASP A 1 86 ? 0.817 -7.861 4.895 1.00 92.38 86 ASP A C 1
ATOM 646 O O . ASP A 1 86 ? -0.153 -7.142 4.635 1.00 92.38 86 ASP A O 1
ATOM 650 N N . ARG A 1 87 ? 1.992 -7.358 5.284 1.00 92.81 87 ARG A N 1
ATOM 651 C CA . ARG A 1 87 ? 2.274 -5.924 5.407 1.00 92.81 87 ARG A CA 1
ATOM 652 C C . ARG A 1 87 ? 3.597 -5.589 4.740 1.00 92.81 87 ARG A C 1
ATOM 654 O O . ARG A 1 87 ? 4.637 -6.117 5.124 1.00 92.81 87 ARG A O 1
ATOM 661 N N . PHE A 1 88 ? 3.558 -4.641 3.816 1.00 90.50 88 PHE A N 1
ATOM 662 C CA . PHE A 1 88 ? 4.730 -4.123 3.125 1.00 90.50 88 PHE A CA 1
ATOM 663 C C . PHE A 1 88 ? 5.059 -2.731 3.658 1.00 90.50 88 PHE A C 1
ATOM 665 O O . PHE A 1 88 ? 4.271 -1.798 3.504 1.00 90.50 88 PHE A O 1
ATOM 672 N N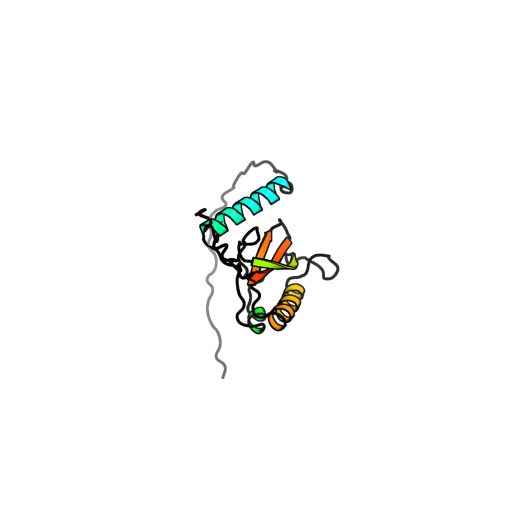 . PHE A 1 89 ? 6.222 -2.595 4.292 1.00 90.94 89 PHE A N 1
ATOM 673 C CA . PHE A 1 89 ? 6.764 -1.306 4.717 1.00 90.94 89 PHE A CA 1
ATOM 674 C C . PHE A 1 89 ? 7.548 -0.689 3.565 1.00 90.94 89 PHE A C 1
ATOM 676 O O . PHE A 1 89 ? 8.592 -1.217 3.189 1.00 90.94 89 PHE A O 1
ATOM 683 N N . VAL A 1 90 ? 7.059 0.421 3.018 1.00 87.69 90 VAL A N 1
ATOM 684 C CA . VAL A 1 90 ? 7.627 1.051 1.821 1.00 87.69 90 VAL A CA 1
ATOM 685 C C . VAL A 1 90 ? 8.046 2.482 2.135 1.00 87.69 90 VAL A C 1
ATOM 687 O O . VAL A 1 90 ? 7.286 3.254 2.726 1.00 87.69 90 VAL A O 1
ATOM 690 N N . ASP A 1 91 ? 9.260 2.855 1.735 1.00 86.44 91 ASP A N 1
ATOM 691 C CA . ASP A 1 91 ? 9.695 4.250 1.746 1.00 86.44 91 ASP A CA 1
ATOM 692 C C . ASP A 1 91 ? 8.984 5.014 0.620 1.00 86.44 91 ASP A C 1
ATOM 694 O O . ASP A 1 91 ? 9.189 4.735 -0.563 1.00 86.44 91 ASP A O 1
ATOM 698 N N . LYS A 1 92 ? 8.147 5.998 0.977 1.00 81.12 92 LYS A N 1
ATOM 699 C CA . LYS A 1 92 ? 7.451 6.828 -0.022 1.00 81.12 92 LYS A CA 1
ATOM 700 C C . LYS A 1 92 ? 8.293 7.988 -0.536 1.00 81.12 92 LYS A C 1
ATOM 702 O O . LYS A 1 92 ? 7.889 8.652 -1.488 1.00 81.12 92 LYS A O 1
ATOM 707 N N . THR A 1 93 ? 9.437 8.257 0.095 1.00 78.06 93 THR A N 1
ATOM 708 C CA . THR A 1 93 ? 10.319 9.354 -0.319 1.00 78.06 93 THR A CA 1
ATOM 709 C C . THR A 1 93 ? 11.152 9.000 -1.548 1.00 78.06 93 THR A C 1
ATOM 711 O O . THR A 1 93 ? 11.573 9.903 -2.270 1.00 78.06 93 THR A O 1
ATOM 714 N N . GLY A 1 94 ? 11.364 7.705 -1.809 1.00 70.56 94 GLY A N 1
ATOM 715 C CA . GLY A 1 94 ? 12.214 7.223 -2.895 1.00 70.56 94 GLY A CA 1
ATOM 716 C C . GLY A 1 94 ? 13.701 7.494 -2.652 1.00 70.56 94 GLY A C 1
ATOM 717 O O . GLY A 1 94 ? 14.500 7.396 -3.581 1.00 70.56 94 GLY A O 1
ATOM 718 N N . LEU A 1 95 ? 14.072 7.865 -1.423 1.00 69.75 95 LEU A N 1
ATOM 719 C CA . LEU A 1 95 ? 15.454 8.110 -1.007 1.00 69.75 95 LEU A CA 1
ATOM 720 C C . LEU A 1 95 ? 16.061 6.894 -0.297 1.00 69.75 95 LEU A C 1
ATOM 722 O O . LEU A 1 95 ? 17.260 6.901 -0.003 1.00 69.75 95 LEU A O 1
ATOM 726 N N . GLY A 1 96 ? 15.240 5.870 -0.045 1.00 65.88 96 GLY A N 1
ATOM 727 C CA . GLY A 1 96 ? 15.643 4.624 0.580 1.00 65.88 96 GLY A CA 1
ATOM 728 C C . GLY A 1 96 ? 16.756 3.896 -0.178 1.00 65.88 96 GLY A C 1
ATOM 729 O O . GLY A 1 96 ? 16.741 3.781 -1.406 1.00 65.88 96 GLY A O 1
ATOM 730 N N . ARG A 1 97 ? 17.730 3.364 0.557 1.00 68.25 97 ARG A N 1
ATOM 731 C CA . ARG A 1 97 ? 18.746 2.433 0.051 1.00 68.25 97 ARG A CA 1
ATOM 732 C C . ARG A 1 97 ? 18.301 0.999 0.301 1.00 68.25 97 ARG A C 1
ATOM 734 O O . ARG A 1 97 ? 17.678 0.703 1.309 1.00 68.25 97 ARG A O 1
ATOM 741 N N . SER A 1 98 ? 18.740 0.071 -0.544 1.00 64.19 98 SER A N 1
ATOM 742 C CA . SER A 1 98 ? 18.427 -1.365 -0.418 1.00 64.19 98 SER A CA 1
ATOM 743 C C . SER A 1 98 ? 18.900 -2.028 0.886 1.00 64.19 98 SER A C 1
ATOM 745 O O . SER A 1 98 ? 18.521 -3.160 1.163 1.00 64.19 98 SER A O 1
ATOM 747 N N . SER A 1 99 ? 19.746 -1.354 1.672 1.00 70.81 99 SER A N 1
ATOM 748 C CA . SER A 1 99 ? 20.197 -1.807 2.996 1.00 70.81 99 SER A CA 1
ATOM 749 C C . SER A 1 99 ? 19.328 -1.294 4.151 1.00 70.81 99 SER A C 1
ATOM 751 O O . SER A 1 99 ? 19.630 -1.588 5.306 1.00 70.81 99 SER A O 1
ATOM 753 N N . GLU A 1 100 ? 18.305 -0.487 3.869 1.00 72.19 100 GLU A N 1
ATOM 754 C CA . GLU A 1 100 ? 17.393 0.056 4.874 1.00 72.19 100 GLU A CA 1
ATOM 755 C C . GLU A 1 100 ? 16.223 -0.904 5.150 1.00 72.19 100 GLU A C 1
ATOM 757 O O . GLU A 1 100 ? 15.876 -1.723 4.301 1.00 72.19 100 GLU A O 1
ATOM 762 N N . PRO A 1 101 ? 15.611 -0.839 6.347 1.00 74.56 101 PRO A N 1
ATOM 763 C CA . PRO A 1 101 ? 14.511 -1.730 6.726 1.00 74.56 101 PRO A CA 1
ATOM 764 C C . PRO A 1 101 ? 13.207 -1.475 5.952 1.00 74.56 101 PRO A C 1
ATOM 766 O O . PRO A 1 101 ? 12.338 -2.342 5.942 1.00 74.56 101 PRO A O 1
ATOM 769 N N . ALA A 1 102 ? 13.051 -0.299 5.336 1.00 81.62 102 ALA A N 1
ATOM 770 C CA . ALA A 1 102 ? 11.919 0.010 4.470 1.00 81.62 102 ALA A CA 1
ATOM 771 C C . ALA A 1 102 ? 12.247 -0.375 3.022 1.00 81.62 102 ALA A C 1
ATOM 773 O O . ALA A 1 102 ? 13.332 -0.069 2.527 1.00 81.62 102 ALA A O 1
ATOM 774 N N . LEU A 1 103 ? 11.295 -1.012 2.343 1.00 85.81 103 LEU A N 1
ATOM 775 C CA . LEU A 1 103 ? 11.430 -1.406 0.946 1.00 85.81 103 LEU A CA 1
ATOM 776 C C . LEU A 1 103 ? 11.519 -0.168 0.056 1.00 85.81 103 LEU A C 1
ATOM 778 O O . LEU A 1 103 ? 10.763 0.795 0.229 1.00 85.81 103 LEU A O 1
ATOM 782 N N . THR A 1 104 ? 12.400 -0.221 -0.941 1.00 87.81 104 THR A N 1
ATOM 783 C CA . THR A 1 104 ? 12.336 0.726 -2.056 1.00 87.81 104 THR A CA 1
ATOM 784 C C . THR A 1 104 ? 11.091 0.452 -2.900 1.00 87.81 104 THR A C 1
ATOM 786 O O . THR A 1 104 ? 10.536 -0.648 -2.883 1.00 87.81 104 THR A O 1
ATOM 789 N N . ILE A 1 105 ? 10.664 1.440 -3.690 1.00 85.56 105 ILE A N 1
ATOM 790 C CA . ILE A 1 105 ? 9.523 1.287 -4.609 1.00 85.56 105 ILE A CA 1
ATOM 791 C C . ILE A 1 105 ? 9.748 0.106 -5.570 1.00 85.56 105 ILE A C 1
ATOM 793 O O . ILE A 1 105 ? 8.821 -0.653 -5.832 1.00 85.56 105 ILE A O 1
ATOM 797 N N . GLU A 1 106 ? 10.975 -0.085 -6.060 1.00 85.88 106 GLU A N 1
ATOM 798 C CA . GLU A 1 106 ? 11.313 -1.198 -6.958 1.00 85.88 106 GLU A CA 1
ATOM 799 C C . GLU A 1 106 ? 11.218 -2.556 -6.252 1.00 85.88 106 GLU A C 1
ATOM 801 O O . GLU A 1 106 ? 10.586 -3.470 -6.773 1.00 85.88 106 GLU A O 1
ATOM 806 N N . GLN A 1 107 ? 11.772 -2.677 -5.039 1.00 87.81 107 GLN A N 1
ATOM 807 C CA . GLN A 1 107 ? 11.672 -3.909 -4.246 1.00 87.81 107 GLN A CA 1
ATOM 808 C C . GLN A 1 107 ? 10.218 -4.245 -3.915 1.00 87.81 107 GLN A C 1
ATOM 810 O O . GLN A 1 107 ? 9.806 -5.401 -3.988 1.00 87.81 107 GLN A O 1
ATOM 815 N N . PHE A 1 108 ? 9.433 -3.224 -3.577 1.00 89.50 108 PHE A N 1
ATOM 816 C CA . PHE A 1 108 ? 8.016 -3.380 -3.312 1.00 89.50 108 PHE A CA 1
ATOM 817 C C . PHE A 1 108 ? 7.245 -3.848 -4.554 1.00 89.50 108 PHE A C 1
ATOM 819 O O . PHE A 1 108 ? 6.420 -4.744 -4.425 1.00 89.50 108 PHE A O 1
ATOM 826 N N . ARG A 1 109 ? 7.543 -3.329 -5.755 1.00 89.31 109 ARG A N 1
ATOM 827 C CA . ARG A 1 109 ? 6.924 -3.807 -7.006 1.00 89.31 109 ARG A CA 1
ATOM 828 C C . ARG A 1 109 ? 7.207 -5.280 -7.271 1.00 89.31 109 ARG A C 1
ATOM 830 O O . ARG A 1 109 ? 6.286 -6.007 -7.615 1.00 89.31 109 ARG A O 1
ATOM 837 N N . THR A 1 110 ? 8.448 -5.726 -7.083 1.00 89.56 110 THR A N 1
ATOM 838 C CA . THR A 1 110 ? 8.801 -7.143 -7.259 1.00 89.56 110 THR A CA 1
ATOM 839 C C . THR A 1 110 ? 8.025 -8.030 -6.288 1.00 89.56 110 THR A C 1
ATOM 841 O O . THR A 1 110 ? 7.380 -8.979 -6.718 1.00 89.56 110 THR A O 1
ATOM 844 N N . LEU A 1 111 ? 8.001 -7.675 -4.999 1.00 90.38 111 LEU A N 1
ATOM 845 C CA . LEU A 1 111 ? 7.237 -8.429 -4.001 1.00 90.38 111 LEU A CA 1
ATOM 846 C C . LEU A 1 111 ? 5.735 -8.414 -4.287 1.00 90.38 111 LEU A C 1
ATOM 848 O O . LEU A 1 111 ? 5.061 -9.417 -4.088 1.00 90.38 111 LEU A O 1
ATOM 852 N N . LEU A 1 112 ? 5.209 -7.287 -4.763 1.00 89.81 112 LEU A N 1
ATOM 853 C CA . LEU A 1 112 ? 3.807 -7.153 -5.128 1.00 89.81 112 LEU A CA 1
ATOM 854 C C . LEU A 1 112 ? 3.450 -8.034 -6.332 1.00 89.81 112 LEU A C 1
ATOM 856 O O . LEU A 1 112 ? 2.394 -8.659 -6.323 1.00 89.81 112 LEU A O 1
ATOM 860 N N . TYR A 1 113 ? 4.319 -8.101 -7.342 1.00 90.50 113 TYR A N 1
ATOM 861 C CA . TYR A 1 113 ? 4.138 -8.967 -8.506 1.00 90.50 113 TYR A CA 1
ATOM 862 C C . TYR A 1 113 ? 4.061 -10.442 -8.095 1.00 90.50 113 TYR A C 1
ATOM 864 O O . TYR A 1 113 ? 3.106 -11.135 -8.457 1.00 90.50 113 TYR A O 1
ATOM 872 N N . ASP A 1 114 ? 5.024 -10.899 -7.292 1.00 90.56 114 ASP A N 1
ATOM 873 C CA . ASP A 1 114 ? 5.057 -12.272 -6.781 1.00 90.56 114 ASP A CA 1
ATOM 874 C C . ASP A 1 114 ? 3.808 -12.558 -5.930 1.00 90.56 114 ASP A C 1
ATOM 876 O O . ASP A 1 114 ? 3.113 -13.550 -6.143 1.00 90.56 114 ASP A O 1
ATOM 880 N N . HIS A 1 115 ? 3.436 -11.625 -5.045 1.00 90.06 115 HIS A N 1
ATOM 881 C CA . HIS A 1 115 ? 2.263 -11.765 -4.180 1.00 90.06 115 HIS A CA 1
ATOM 882 C C . HIS A 1 115 ? 0.955 -11.867 -4.967 1.00 90.06 115 HIS A C 1
ATOM 884 O O . HIS A 1 115 ? 0.123 -12.714 -4.658 1.00 90.06 115 HIS A O 1
ATOM 890 N N . ILE A 1 116 ? 0.741 -11.016 -5.976 1.00 90.88 116 ILE A N 1
ATOM 891 C CA . ILE A 1 116 ? -0.467 -11.067 -6.819 1.00 90.88 116 ILE A CA 1
ATOM 892 C C . ILE A 1 116 ? -0.507 -12.372 -7.621 1.00 90.88 116 ILE A C 1
ATOM 894 O O . ILE A 1 116 ? -1.582 -12.933 -7.824 1.00 90.88 116 ILE A O 1
ATOM 898 N N . THR A 1 117 ? 0.654 -12.864 -8.057 1.00 89.44 117 THR A N 1
ATOM 899 C CA . THR A 1 117 ? 0.765 -14.135 -8.783 1.00 89.44 117 THR A CA 1
ATOM 900 C C . THR A 1 117 ? 0.351 -15.317 -7.905 1.00 89.44 117 THR A C 1
ATOM 902 O O . THR A 1 117 ? -0.420 -16.168 -8.350 1.00 89.44 117 THR A O 1
ATOM 905 N N . ASP A 1 118 ? 0.803 -15.344 -6.650 1.00 90.44 118 ASP A N 1
ATOM 906 C CA . ASP A 1 118 ? 0.477 -16.408 -5.693 1.00 90.44 118 ASP A CA 1
ATOM 907 C C . ASP A 1 118 ? -0.935 -16.262 -5.090 1.00 90.44 118 ASP A C 1
ATOM 909 O 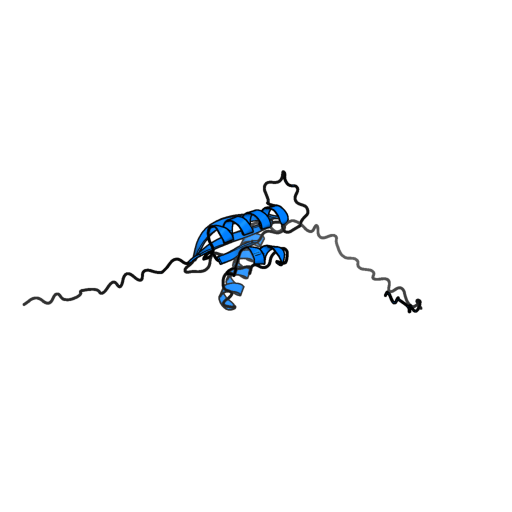O . ASP A 1 118 ? -1.575 -17.252 -4.714 1.00 90.44 118 ASP A O 1
ATOM 913 N N . HIS A 1 119 ? -1.446 -15.030 -5.012 1.00 90.19 119 HIS A N 1
ATOM 914 C CA . HIS A 1 119 ? -2.696 -14.672 -4.341 1.00 90.19 119 HIS A CA 1
ATOM 915 C C . HIS A 1 119 ? -3.543 -13.673 -5.159 1.00 90.19 119 HIS A C 1
ATOM 917 O O . HIS A 1 119 ? -3.720 -12.522 -4.745 1.00 90.19 119 HIS A O 1
ATOM 923 N N . PRO A 1 120 ? -4.140 -14.099 -6.288 1.00 88.06 120 PRO A N 1
ATOM 924 C CA . PRO A 1 120 ? -4.852 -13.202 -7.207 1.00 88.06 120 PRO A CA 1
ATOM 925 C C . PRO A 1 120 ? -6.133 -12.582 -6.623 1.00 88.06 120 PRO A C 1
ATOM 927 O O . PRO A 1 120 ? -6.593 -11.553 -7.106 1.00 88.06 120 PRO A O 1
ATOM 930 N N . ASP A 1 121 ? -6.707 -13.177 -5.573 1.00 87.75 121 ASP A N 1
ATOM 931 C CA . ASP A 1 121 ? -7.928 -12.686 -4.917 1.00 87.75 121 ASP A CA 1
ATOM 932 C C . ASP A 1 121 ? -7.655 -11.680 -3.777 1.00 87.75 121 ASP A C 1
ATOM 934 O O . ASP A 1 121 ? -8.579 -11.283 -3.059 1.00 87.75 121 ASP A O 1
ATOM 938 N N . HIS A 1 122 ? -6.393 -11.301 -3.545 1.00 91.25 122 HIS A N 1
ATOM 939 C CA . HIS A 1 122 ? -6.043 -10.345 -2.495 1.00 91.25 122 HIS A CA 1
ATOM 940 C C . HIS A 1 122 ? -6.250 -8.899 -2.958 1.00 91.25 122 HIS A C 1
ATOM 942 O O . HIS A 1 122 ? -5.941 -8.515 -4.084 1.00 91.25 122 HIS A O 1
ATOM 948 N N . ALA A 1 123 ? -6.749 -8.077 -2.039 1.00 91.50 123 ALA A N 1
ATOM 949 C CA . ALA A 1 123 ? -6.855 -6.638 -2.201 1.00 91.50 123 ALA A CA 1
ATOM 950 C C . ALA A 1 123 ? -5.695 -5.925 -1.496 1.00 91.50 123 ALA A C 1
ATOM 952 O O . ALA A 1 123 ? -5.065 -6.476 -0.600 1.00 91.50 123 ALA A O 1
ATOM 953 N N . PHE A 1 124 ? -5.431 -4.676 -1.852 1.00 92.31 124 PHE A N 1
ATOM 954 C CA . PHE A 1 124 ? -4.332 -3.885 -1.317 1.00 92.31 124 PHE A CA 1
ATOM 955 C C . PHE A 1 124 ? -4.817 -2.489 -0.936 1.00 92.31 124 PHE A C 1
ATOM 957 O O . PHE A 1 124 ? -5.599 -1.853 -1.648 1.00 92.31 124 PHE A O 1
ATOM 964 N N . ALA A 1 125 ? -4.346 -2.002 0.206 1.00 92.69 125 ALA A N 1
ATOM 965 C CA . ALA A 1 125 ? -4.645 -0.662 0.696 1.00 92.69 125 ALA A CA 1
ATOM 966 C C . ALA A 1 125 ? -3.503 -0.139 1.566 1.00 92.69 125 ALA A C 1
ATOM 968 O O . ALA A 1 125 ? -2.812 -0.920 2.222 1.00 92.69 125 ALA A O 1
ATOM 969 N N . ILE A 1 126 ? -3.334 1.182 1.629 1.00 91.38 126 ILE A N 1
ATOM 970 C CA . ILE A 1 126 ? -2.479 1.788 2.653 1.00 91.38 126 ILE A CA 1
ATOM 971 C C . ILE A 1 126 ? -3.264 1.754 3.966 1.00 91.38 126 ILE A C 1
ATOM 973 O O . ILE A 1 126 ? -4.320 2.378 4.092 1.00 91.38 126 ILE A O 1
ATOM 977 N N . VAL A 1 127 ? -2.759 0.978 4.923 1.00 89.56 127 VAL A N 1
ATOM 978 C CA . VAL A 1 127 ? -3.387 0.769 6.238 1.00 89.56 127 VAL A CA 1
ATOM 979 C C . VAL A 1 127 ? -2.767 1.644 7.320 1.00 89.56 127 VAL A C 1
ATOM 981 O O . VAL A 1 127 ? -3.401 1.881 8.341 1.00 89.56 127 VAL A O 1
ATOM 984 N N . GLU A 1 128 ? -1.555 2.144 7.094 1.00 88.25 128 GLU A N 1
ATOM 985 C CA . GLU A 1 128 ? -0.889 3.107 7.965 1.00 88.25 128 GLU A CA 1
ATOM 986 C C . GLU A 1 128 ? -0.032 4.044 7.114 1.00 88.25 128 GLU A C 1
ATOM 988 O O . GLU A 1 128 ? 0.708 3.602 6.230 1.00 88.25 128 GLU A O 1
ATOM 993 N N . GLU A 1 129 ? -0.117 5.342 7.387 1.00 86.81 129 GLU A N 1
ATOM 994 C CA . GLU A 1 129 ? 0.736 6.341 6.760 1.00 86.81 129 GLU A CA 1
ATOM 995 C C . GLU A 1 129 ? 1.568 7.085 7.811 1.00 86.81 129 GLU A C 1
ATOM 997 O O . GLU A 1 129 ? 1.049 7.667 8.768 1.00 86.81 129 GLU A O 1
ATOM 1002 N N . GLY A 1 130 ? 2.884 7.081 7.600 1.00 83.44 130 GLY A N 1
ATOM 1003 C CA . GLY A 1 130 ? 3.848 7.916 8.300 1.00 83.44 130 GLY A CA 1
ATOM 1004 C C . GLY A 1 130 ? 4.338 9.091 7.439 1.00 83.44 130 GLY A C 1
ATOM 1005 O O . GLY A 1 130 ? 4.005 9.216 6.255 1.00 83.44 130 GLY A O 1
ATOM 1006 N N . PRO A 1 131 ? 5.182 9.972 8.005 1.00 79.25 131 PRO A N 1
ATOM 1007 C CA . PRO A 1 131 ? 5.701 11.142 7.293 1.00 79.25 131 PRO A CA 1
ATOM 1008 C C . PRO A 1 131 ? 6.600 10.776 6.101 1.00 79.25 131 PRO A C 1
ATOM 1010 O O . PRO A 1 131 ? 6.575 11.466 5.085 1.00 79.25 131 PRO A O 1
ATOM 1013 N N . PHE A 1 132 ? 7.344 9.669 6.193 1.00 83.25 132 PHE A N 1
ATOM 1014 C CA . PHE A 1 132 ? 8.297 9.223 5.163 1.00 83.25 132 PHE A CA 1
ATOM 1015 C C . PHE A 1 132 ? 8.048 7.791 4.674 1.00 83.25 132 PHE A C 1
ATOM 1017 O O . PHE A 1 132 ? 8.574 7.385 3.645 1.00 83.25 132 PHE A O 1
ATOM 1024 N N . GLN A 1 133 ? 7.220 7.031 5.385 1.00 87.88 133 GLN A N 1
ATOM 1025 C CA . GLN A 1 133 ? 6.982 5.612 5.130 1.00 87.88 133 GLN A CA 1
ATOM 1026 C C . GLN A 1 133 ? 5.483 5.345 5.060 1.00 87.88 133 GLN A C 1
ATOM 1028 O O . GLN A 1 133 ? 4.692 6.068 5.669 1.00 87.88 133 GLN A O 1
ATOM 1033 N N . VAL A 1 134 ? 5.101 4.310 4.323 1.00 89.56 134 VAL A N 1
ATOM 1034 C CA . VAL A 1 134 ? 3.728 3.805 4.261 1.00 89.56 134 VAL A CA 1
ATOM 1035 C C . VAL A 1 134 ? 3.719 2.306 4.500 1.00 89.56 134 VAL A C 1
ATOM 1037 O O . VAL A 1 134 ? 4.666 1.604 4.142 1.00 89.56 134 VAL A O 1
ATOM 1040 N N . VAL A 1 135 ? 2.629 1.821 5.084 1.00 91.06 135 VAL A N 1
ATOM 1041 C CA . VAL A 1 135 ? 2.361 0.394 5.227 1.00 91.06 135 VAL A CA 1
ATOM 1042 C C . VAL A 1 135 ? 1.230 0.026 4.285 1.00 91.06 135 VAL A C 1
ATOM 1044 O O . VAL A 1 135 ? 0.084 0.440 4.482 1.00 91.06 135 VAL A O 1
ATOM 1047 N N . VAL A 1 136 ? 1.550 -0.766 3.266 1.00 91.94 136 VAL A N 1
ATOM 1048 C CA . VAL A 1 136 ? 0.555 -1.366 2.374 1.00 91.94 136 VAL A CA 1
ATOM 1049 C C . VAL A 1 136 ? 0.174 -2.727 2.942 1.00 91.94 136 VAL A C 1
ATOM 1051 O O . VAL A 1 136 ? 1.034 -3.582 3.138 1.00 91.94 136 VAL A O 1
ATOM 1054 N N . GLY A 1 137 ? -1.105 -2.925 3.245 1.00 93.19 137 GLY A N 1
ATOM 1055 C CA . GLY A 1 137 ? -1.636 -4.213 3.681 1.00 93.19 137 GLY A CA 1
ATOM 1056 C C . GLY A 1 137 ? -2.157 -5.015 2.495 1.00 93.19 137 GLY A C 1
ATOM 1057 O O . GLY A 1 137 ? -2.954 -4.483 1.721 1.00 93.19 137 GLY A O 1
ATOM 1058 N N . ALA A 1 138 ? -1.748 -6.281 2.383 1.00 93.38 138 ALA A N 1
ATOM 1059 C CA . ALA A 1 138 ? -2.462 -7.272 1.584 1.00 93.38 138 ALA A CA 1
ATOM 1060 C C . ALA A 1 138 ? -3.655 -7.780 2.397 1.00 93.38 138 ALA A C 1
ATOM 1062 O O . ALA A 1 138 ? -3.517 -8.174 3.556 1.00 93.38 138 ALA A O 1
ATOM 1063 N N . LEU A 1 139 ? -4.833 -7.729 1.797 1.00 91.81 139 LEU A N 1
ATOM 1064 C CA . LEU A 1 139 ? -6.118 -7.930 2.436 1.00 91.81 139 LEU A CA 1
ATOM 1065 C C . LEU A 1 139 ? -6.836 -9.092 1.767 1.00 91.81 139 LEU A C 1
ATOM 1067 O O . LEU A 1 139 ? -7.145 -9.049 0.577 1.00 91.81 139 LEU A O 1
ATOM 1071 N N . ARG A 1 140 ? -7.179 -10.105 2.552 1.00 91.94 140 ARG A N 1
ATOM 1072 C CA . ARG A 1 140 ? -8.054 -11.190 2.120 1.00 91.94 140 ARG A CA 1
ATOM 1073 C C . ARG A 1 140 ? -9.460 -10.929 2.629 1.00 91.94 140 ARG A C 1
ATOM 1075 O O . ARG A 1 140 ? -9.650 -10.588 3.796 1.00 91.94 140 ARG A O 1
ATOM 1082 N N . ARG A 1 141 ? -10.460 -11.121 1.771 1.00 88.12 141 ARG A N 1
ATOM 1083 C CA . ARG A 1 141 ? -11.862 -11.011 2.180 1.00 88.12 141 ARG A CA 1
ATOM 1084 C C . ARG A 1 141 ? -12.230 -12.178 3.096 1.00 88.12 141 ARG A C 1
ATOM 1086 O O . ARG A 1 141 ? -12.144 -13.337 2.692 1.00 88.12 141 ARG A O 1
ATOM 1093 N N . VAL A 1 142 ? -12.662 -11.871 4.312 1.00 85.75 142 VAL A N 1
ATOM 1094 C CA . VAL A 1 142 ? -13.236 -12.853 5.231 1.00 85.75 142 VAL A CA 1
ATOM 1095 C C . VAL A 1 142 ? -14.704 -12.966 4.856 1.00 85.75 142 VAL A C 1
ATOM 1097 O O . VAL A 1 142 ? -15.438 -11.977 4.890 1.00 85.75 142 VAL A O 1
ATOM 1100 N N . ARG A 1 143 ? -15.140 -14.153 4.432 1.00 72.19 143 ARG A N 1
ATOM 1101 C CA . ARG A 1 143 ? -16.575 -14.408 4.343 1.00 72.19 143 ARG A CA 1
ATOM 1102 C C . ARG A 1 143 ? -17.080 -14.374 5.777 1.00 72.19 143 ARG A C 1
ATOM 1104 O O . ARG A 1 143 ? -16.624 -15.159 6.599 1.00 72.19 143 ARG A O 1
ATOM 1111 N N . GLU A 1 144 ? -17.957 -13.430 6.092 1.00 60.09 144 GLU A N 1
ATOM 1112 C CA . GLU A 1 144 ? -18.777 -13.556 7.287 1.00 60.09 144 GLU A CA 1
ATOM 1113 C C . GLU A 1 144 ? -19.655 -14.784 7.046 1.00 60.09 144 GLU A C 1
ATOM 1115 O O . GLU A 1 144 ? -20.698 -14.701 6.396 1.00 60.09 144 GLU A O 1
ATOM 1120 N N . ASP A 1 145 ? -19.198 -15.951 7.497 1.00 50.25 145 ASP A N 1
ATOM 1121 C CA . ASP A 1 145 ? -20.093 -17.052 7.800 1.00 50.25 145 ASP A CA 1
ATOM 1122 C C . ASP A 1 145 ? -20.992 -16.523 8.916 1.00 50.25 145 ASP A C 1
ATOM 1124 O O . ASP A 1 145 ? -20.682 -16.606 10.104 1.00 50.25 145 ASP A O 1
ATOM 1128 N N . VAL A 1 146 ? -22.080 -15.861 8.514 1.00 53.84 146 VAL A N 1
ATOM 1129 C CA . VAL A 1 146 ? -23.212 -15.578 9.381 1.00 53.84 146 VAL A CA 1
ATOM 1130 C C . VAL A 1 146 ? -23.753 -16.950 9.739 1.00 53.84 146 VAL A C 1
ATOM 1132 O O . VAL A 1 146 ? -24.633 -17.487 9.067 1.00 53.84 146 VAL A O 1
ATOM 1135 N N . GLU A 1 147 ? -23.153 -17.552 10.763 1.00 49.59 147 GLU A N 1
ATOM 1136 C CA . GLU A 1 147 ? -23.707 -18.687 11.464 1.00 49.59 147 GLU A CA 1
ATOM 1137 C C . GLU A 1 147 ? -25.053 -18.188 11.971 1.00 49.59 147 GLU A C 1
ATOM 1139 O O . GLU A 1 147 ? -25.170 -17.369 12.886 1.00 49.59 147 GLU A O 1
ATOM 1144 N N . HIS A 1 148 ? -26.076 -18.550 11.210 1.00 49.59 148 HIS A N 1
ATOM 1145 C CA . HIS A 1 148 ? -27.448 -18.192 11.444 1.00 49.59 148 HIS A CA 1
ATOM 1146 C C . HIS A 1 148 ? -27.826 -18.879 12.753 1.00 49.59 148 HIS A C 1
ATOM 1148 O O . HIS A 1 148 ? -28.224 -20.042 12.760 1.00 49.59 148 HIS A O 1
ATOM 1154 N N . ILE A 1 149 ? -27.648 -18.168 13.871 1.00 55.38 149 ILE A N 1
ATOM 1155 C CA . ILE A 1 149 ? -28.229 -18.515 15.164 1.00 55.38 149 ILE A CA 1
ATOM 1156 C C . ILE A 1 149 ? -29.742 -18.365 14.989 1.00 55.38 149 ILE A C 1
ATOM 1158 O O . ILE A 1 149 ? -30.357 -17.380 15.394 1.00 55.38 149 ILE A O 1
ATOM 1162 N N . LEU A 1 150 ? -30.354 -19.340 14.320 1.00 59.75 150 LEU A N 1
ATOM 1163 C CA . LEU A 1 150 ? -31.754 -19.640 14.517 1.00 59.75 150 LEU A CA 1
ATOM 1164 C C . LEU A 1 150 ? -31.832 -20.171 15.937 1.00 59.75 150 LEU A C 1
ATOM 1166 O O . LEU A 1 150 ? -31.502 -21.321 16.215 1.00 59.75 150 LEU A O 1
ATOM 1170 N N . GLY A 1 151 ? -32.205 -19.276 16.847 1.00 53.53 151 GLY A N 1
ATOM 1171 C CA . GLY A 1 151 ? -32.698 -19.675 18.144 1.00 53.53 151 GLY A CA 1
ATOM 1172 C C . GLY A 1 151 ? -33.849 -20.643 17.924 1.00 53.53 151 GLY A C 1
ATOM 1173 O O . GLY A 1 151 ? -34.954 -20.224 17.583 1.00 53.53 151 GLY A O 1
ATOM 1174 N N . ASP A 1 152 ? -33.590 -21.928 18.149 1.00 57.62 152 ASP A N 1
ATOM 1175 C CA . ASP A 1 152 ? -34.620 -22.923 18.420 1.00 57.62 152 ASP A CA 1
ATOM 1176 C C . ASP A 1 152 ? -35.172 -22.642 19.827 1.00 57.62 152 ASP A C 1
ATOM 1178 O O . ASP A 1 152 ? -34.946 -23.338 20.812 1.00 57.62 152 ASP A O 1
ATOM 1182 N N . GLY A 1 153 ? -35.830 -21.489 19.944 1.00 61.50 153 GLY A N 1
ATOM 1183 C CA . GLY A 1 153 ? -36.706 -21.152 21.045 1.00 61.50 153 GLY A CA 1
ATOM 1184 C C . GLY A 1 153 ? -38.039 -21.827 20.782 1.00 61.50 153 GLY A C 1
ATOM 1185 O O . GLY A 1 153 ? -38.971 -21.198 20.291 1.00 61.50 153 GLY A O 1
ATOM 1186 N N . SER A 1 154 ? -38.127 -23.122 21.063 1.00 55.38 154 SER A N 1
ATOM 1187 C CA . SER A 1 154 ? -39.396 -23.849 21.115 1.00 55.38 154 SER A CA 1
ATOM 1188 C C . SER A 1 154 ? -39.351 -24.894 22.222 1.00 55.38 154 SER A C 1
ATOM 1190 O O . SER A 1 154 ? -39.367 -26.098 21.997 1.00 55.38 154 SER A O 1
ATOM 1192 N N . HIS A 1 155 ? -39.335 -24.393 23.456 1.00 63.97 155 HIS A N 1
ATOM 1193 C CA . HIS A 1 155 ? -39.992 -25.071 24.565 1.00 63.97 155 HIS A CA 1
ATOM 1194 C C . HIS A 1 155 ? -41.308 -24.330 24.832 1.00 63.97 155 HIS A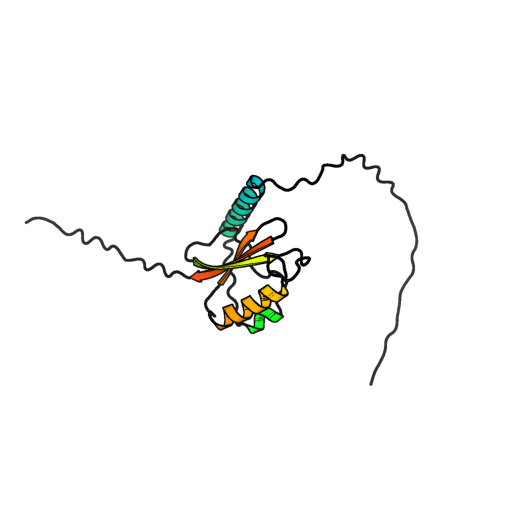 C 1
ATOM 1196 O O . HIS A 1 155 ? -41.283 -23.153 25.199 1.00 63.97 155 HIS A O 1
ATOM 1202 N N . PRO A 1 156 ? -42.452 -24.992 24.623 1.00 63.97 156 PRO A N 1
ATOM 1203 C CA . PRO A 1 156 ? -43.475 -24.930 25.652 1.00 63.97 156 PRO A CA 1
ATOM 1204 C C . PRO A 1 156 ? -43.883 -26.337 26.100 1.00 63.97 156 PRO A C 1
ATOM 1206 O O . PRO A 1 156 ? -44.399 -27.145 25.333 1.00 63.97 156 PRO A O 1
ATOM 1209 N N . ASP A 1 157 ? -43.595 -26.568 27.375 1.00 63.31 157 ASP A N 1
ATOM 1210 C CA . ASP A 1 157 ? -44.333 -27.350 28.367 1.00 63.31 157 ASP A CA 1
ATOM 1211 C C . ASP A 1 157 ? -45.796 -27.652 27.968 1.00 63.31 157 ASP A C 1
ATOM 1213 O O . ASP A 1 157 ? -46.610 -26.725 27.948 1.00 63.31 157 ASP A O 1
ATOM 1217 N N . VAL A 1 158 ? -46.120 -28.923 27.672 1.00 61.97 158 VAL A N 1
ATOM 1218 C CA . VAL A 1 158 ? -47.401 -29.582 28.023 1.00 61.97 158 VAL A CA 1
ATOM 1219 C C . VAL A 1 158 ? -47.236 -31.101 28.084 1.00 61.97 158 VAL A C 1
ATOM 1221 O O . VAL A 1 158 ? -46.701 -31.674 27.108 1.00 61.97 158 VAL A O 1
#

pLDDT: mean 73.18, std 17.51, range [38.31, 93.38]